Protein AF-A0A180FXD2-F1 (afdb_monomer)

pLDDT: mean 93.01, std 8.48, range [53.62, 98.19]

Sequence (73 aa):
MGLGKTLTTLAHILSTSDSAVQFHWADWIQRSAATLVICPLATLSNWEAKIRLHFEENTITYQVFHGASRKQC

Foldseek 3Di:
DPPCVLVVVVVVLLVCLVVLVVVCVVPVPPGHSDDDDDDDPVCPVVSVVSCVPPHDPPSDDDADCDDPSVPVD

Structure (mmCIF, N/CA/C/O backbone):
data_AF-A0A180FXD2-F1
#
_entry.id   AF-A0A180FXD2-F1
#
loop_
_atom_site.group_PDB
_atom_site.id
_atom_site.type_symbol
_atom_site.label_atom_id
_atom_site.label_alt_id
_atom_site.label_comp_id
_atom_site.label_asym_id
_atom_site.label_entity_id
_atom_site.label_seq_id
_atom_site.pdbx_PDB_ins_code
_atom_site.Cartn_x
_atom_site.Cartn_y
_atom_site.Cartn_z
_atom_site.occupancy
_atom_site.B_iso_or_equiv
_atom_site.auth_seq_id
_atom_site.auth_comp_id
_atom_site.auth_asym_id
_atom_site.auth_atom_id
_atom_site.pdbx_PDB_model_num
ATOM 1 N N . MET A 1 1 ? -13.839 9.606 2.305 1.00 55.75 1 MET A N 1
ATOM 2 C CA . MET A 1 1 ? -14.723 9.855 1.136 1.00 55.75 1 MET A CA 1
ATOM 3 C C . MET A 1 1 ? -14.799 8.594 0.280 1.00 55.75 1 MET A C 1
ATOM 5 O O . MET A 1 1 ? -13.787 8.208 -0.309 1.00 55.75 1 MET A O 1
ATOM 9 N N . GLY A 1 2 ? -15.964 7.939 0.306 1.00 82.69 2 GLY A N 1
ATOM 10 C CA . GLY A 1 2 ? -16.210 6.499 0.108 1.00 82.69 2 GLY A CA 1
ATOM 11 C C . GLY A 1 2 ? -16.060 5.892 -1.290 1.00 82.69 2 GLY A C 1
ATOM 12 O O . GLY A 1 2 ? -16.595 4.822 -1.524 1.00 82.69 2 GLY A O 1
ATOM 13 N N . LEU A 1 3 ? -15.298 6.502 -2.198 1.00 91.00 3 LEU A N 1
ATOM 14 C CA . LEU A 1 3 ? -15.043 5.960 -3.546 1.00 91.00 3 LEU A CA 1
ATOM 15 C C . LEU A 1 3 ? -14.060 4.770 -3.567 1.00 91.00 3 LEU A C 1
ATOM 17 O O . LEU A 1 3 ? -13.381 4.549 -4.558 1.00 91.00 3 LEU A O 1
ATOM 21 N N . GLY A 1 4 ? -13.868 4.071 -2.447 1.00 91.62 4 GLY A N 1
ATOM 22 C CA . GLY A 1 4 ? -13.005 2.884 -2.404 1.00 91.62 4 GLY A CA 1
ATOM 23 C C . GLY A 1 4 ? -11.503 3.111 -2.621 1.00 91.62 4 GLY A C 1
ATOM 24 O O . GLY A 1 4 ? -10.776 2.133 -2.695 1.00 91.62 4 GLY A O 1
ATOM 25 N N . LYS A 1 5 ? -11.008 4.357 -2.655 1.00 94.50 5 LYS A N 1
ATOM 26 C CA . LYS A 1 5 ? -9.602 4.682 -2.988 1.00 94.50 5 LYS A CA 1
ATOM 27 C C . LYS A 1 5 ? -8.554 3.822 -2.277 1.00 94.50 5 LYS A C 1
ATOM 29 O O . LYS A 1 5 ? -7.648 3.342 -2.931 1.00 94.50 5 LYS A O 1
ATOM 34 N N . THR A 1 6 ? -8.690 3.597 -0.969 1.00 95.12 6 THR A N 1
ATOM 35 C CA . THR A 1 6 ? -7.766 2.731 -0.216 1.00 95.12 6 THR A CA 1
ATOM 36 C C . THR A 1 6 ? -7.714 1.320 -0.795 1.00 95.12 6 THR A C 1
ATOM 38 O O . THR A 1 6 ? -6.633 0.786 -1.001 1.00 95.12 6 THR A O 1
ATOM 41 N N . LEU A 1 7 ? -8.873 0.732 -1.105 1.00 95.50 7 LEU A N 1
ATOM 42 C CA . LEU A 1 7 ? -8.949 -0.599 -1.698 1.00 95.50 7 LEU A CA 1
ATOM 43 C C . LEU A 1 7 ? -8.388 -0.603 -3.124 1.00 95.50 7 LEU A C 1
ATOM 45 O O . LEU A 1 7 ? -7.624 -1.497 -3.463 1.00 95.50 7 LEU A O 1
ATOM 49 N N . THR A 1 8 ? -8.699 0.417 -3.930 1.00 96.94 8 THR A N 1
ATOM 50 C CA . THR A 1 8 ? -8.128 0.571 -5.277 1.00 96.94 8 THR A CA 1
ATOM 51 C C . THR A 1 8 ? -6.605 0.687 -5.233 1.00 96.94 8 THR A C 1
ATOM 53 O O . THR A 1 8 ? -5.925 0.063 -6.039 1.00 96.94 8 THR A O 1
ATOM 56 N N . THR A 1 9 ? -6.052 1.435 -4.275 1.00 97.12 9 THR A N 1
ATOM 57 C CA . THR A 1 9 ? -4.603 1.542 -4.085 1.00 97.12 9 THR A CA 1
ATOM 58 C C . THR A 1 9 ? -3.994 0.206 -3.667 1.00 97.12 9 THR A C 1
ATOM 60 O O . THR A 1 9 ? -2.995 -0.191 -4.252 1.00 97.12 9 THR A O 1
ATOM 63 N N . LEU A 1 10 ? -4.593 -0.514 -2.713 1.00 97.06 10 LEU A N 1
ATOM 64 C CA . LEU A 1 10 ? -4.106 -1.838 -2.298 1.00 97.06 10 LEU A CA 1
ATOM 65 C C . LEU A 1 10 ? -4.139 -2.850 -3.452 1.00 97.06 10 LEU A C 1
ATOM 67 O O . LEU A 1 10 ? -3.163 -3.562 -3.669 1.00 97.06 10 LEU A O 1
ATOM 71 N N . ALA A 1 11 ? -5.225 -2.867 -4.228 1.00 97.00 11 ALA A N 1
ATOM 72 C CA . ALA A 1 11 ? -5.336 -3.701 -5.420 1.00 97.00 11 ALA A CA 1
ATOM 73 C C . ALA A 1 11 ? -4.275 -3.336 -6.467 1.00 97.00 11 ALA A C 1
ATOM 75 O O . ALA A 1 11 ? -3.681 -4.224 -7.069 1.00 97.00 11 ALA A O 1
ATOM 76 N N . HIS A 1 12 ? -3.995 -2.041 -6.649 1.00 97.88 12 HIS A N 1
ATOM 77 C CA . HIS A 1 12 ? -2.946 -1.600 -7.559 1.00 97.88 12 HIS A CA 1
ATOM 78 C C . HIS A 1 12 ? -1.560 -2.069 -7.102 1.00 97.88 12 HIS A C 1
ATOM 80 O O . HIS A 1 12 ? -0.851 -2.673 -7.900 1.00 97.88 12 HIS A O 1
ATOM 86 N N . ILE A 1 13 ? -1.222 -1.881 -5.819 1.00 97.50 13 ILE A N 1
ATOM 87 C CA . ILE A 1 13 ? 0.041 -2.351 -5.226 1.00 97.50 13 ILE A CA 1
ATOM 88 C C . ILE A 1 13 ? 0.228 -3.846 -5.491 1.00 97.50 13 ILE A C 1
ATOM 90 O O . ILE A 1 13 ? 1.275 -4.245 -5.999 1.00 97.50 13 ILE A O 1
ATOM 94 N N . LEU A 1 14 ? -0.804 -4.648 -5.210 1.00 97.00 14 LEU A N 1
ATOM 95 C CA . LEU A 1 14 ? -0.775 -6.090 -5.442 1.00 97.00 14 LEU A CA 1
ATOM 96 C C . LEU A 1 14 ? -0.620 -6.427 -6.932 1.00 97.00 14 LEU A C 1
ATOM 98 O O . LEU A 1 14 ? 0.206 -7.257 -7.283 1.00 97.00 14 LEU A O 1
ATOM 102 N N . SER A 1 15 ? -1.345 -5.745 -7.824 1.00 97.75 15 SER A N 1
ATOM 103 C CA . SER A 1 15 ? -1.250 -5.984 -9.275 1.00 97.75 15 SER A CA 1
ATOM 104 C C . SER A 1 15 ? 0.125 -5.657 -9.871 1.00 97.75 15 SER A C 1
ATOM 106 O O . SER A 1 15 ? 0.450 -6.122 -10.959 1.00 97.75 15 SER A O 1
ATOM 108 N N . THR A 1 16 ? 0.927 -4.847 -9.175 1.00 98.00 16 THR A N 1
ATOM 109 C CA . THR A 1 16 ? 2.262 -4.419 -9.614 1.00 98.00 16 THR A CA 1
ATOM 110 C C . THR A 1 16 ? 3.396 -5.038 -8.796 1.00 98.00 16 THR A C 1
ATOM 112 O O . THR A 1 16 ? 4.541 -4.604 -8.938 1.00 98.00 16 THR A O 1
ATOM 115 N N . SER A 1 17 ? 3.121 -6.032 -7.940 1.00 96.50 17 SER A N 1
ATOM 116 C CA . SER A 1 17 ? 4.143 -6.638 -7.073 1.00 96.50 17 SER A CA 1
ATOM 117 C C . SER A 1 17 ? 5.292 -7.252 -7.874 1.00 96.50 17 SER A C 1
ATOM 119 O O . SER A 1 17 ? 6.455 -7.040 -7.536 1.00 96.50 17 SER A O 1
ATOM 121 N N . ASP A 1 18 ? 4.991 -7.923 -8.986 1.00 97.25 18 ASP A N 1
ATOM 122 C CA . ASP A 1 18 ? 6.008 -8.523 -9.859 1.00 97.25 18 ASP A CA 1
ATOM 123 C C . ASP A 1 18 ? 6.911 -7.461 -10.499 1.00 97.25 18 ASP A C 1
ATOM 125 O O . ASP A 1 18 ? 8.130 -7.627 -10.568 1.00 97.25 18 ASP A O 1
ATOM 129 N N . SER A 1 19 ? 6.342 -6.319 -10.894 1.00 98.19 19 SER A N 1
ATOM 130 C CA . SER A 1 19 ? 7.110 -5.180 -11.410 1.00 98.19 19 SER A CA 1
ATOM 131 C C . SER A 1 19 ? 8.034 -4.586 -10.344 1.00 98.19 19 SER A C 1
ATOM 133 O O . SER A 1 19 ? 9.164 -4.206 -10.652 1.00 98.19 19 SER A O 1
ATOM 135 N N . ALA A 1 20 ? 7.593 -4.529 -9.083 1.00 97.62 20 ALA A N 1
ATOM 136 C CA . ALA A 1 20 ? 8.429 -4.073 -7.972 1.00 97.62 20 ALA A CA 1
ATOM 137 C C . ALA A 1 20 ? 9.598 -5.040 -7.711 1.00 97.62 20 ALA A C 1
ATOM 139 O O . ALA A 1 20 ? 10.726 -4.607 -7.467 1.00 97.62 20 ALA A O 1
ATOM 140 N N . VAL A 1 21 ? 9.355 -6.347 -7.843 1.00 97.50 21 VAL A N 1
ATOM 141 C CA . VAL A 1 21 ? 10.401 -7.375 -7.776 1.00 97.50 21 VAL A CA 1
ATOM 142 C C . VAL A 1 21 ? 11.406 -7.198 -8.918 1.00 97.50 21 VAL A C 1
ATOM 144 O O . VAL A 1 21 ? 12.608 -7.161 -8.665 1.00 97.50 21 VAL A O 1
ATOM 147 N N . GLN A 1 22 ? 10.955 -6.999 -10.158 1.00 98.06 22 GLN A N 1
ATOM 148 C CA . GLN A 1 22 ? 11.850 -6.716 -11.291 1.00 98.06 22 GLN A CA 1
ATOM 149 C C . GLN A 1 22 ? 12.674 -5.435 -11.083 1.00 98.06 22 GLN A C 1
ATOM 151 O O . GLN A 1 22 ? 13.874 -5.416 -11.368 1.00 98.06 22 GLN A O 1
ATOM 156 N N . PHE A 1 23 ? 12.056 -4.379 -10.544 1.00 97.19 23 PHE A N 1
ATOM 157 C CA . PHE A 1 23 ? 12.744 -3.133 -10.205 1.00 97.19 23 PHE A CA 1
ATOM 158 C C . PHE A 1 23 ? 13.861 -3.355 -9.177 1.00 97.19 23 PHE A C 1
ATOM 160 O O . PHE A 1 23 ? 14.960 -2.819 -9.353 1.00 97.19 23 PHE A O 1
ATOM 167 N N . HIS A 1 24 ? 13.600 -4.171 -8.150 1.00 97.94 24 HIS A N 1
ATOM 168 C CA . HIS A 1 24 ? 14.599 -4.583 -7.167 1.00 97.94 24 HIS A CA 1
ATOM 169 C C . HIS A 1 24 ? 15.746 -5.364 -7.814 1.00 97.94 24 HIS A C 1
ATOM 171 O O . HIS A 1 24 ? 16.898 -4.990 -7.630 1.00 97.94 24 HIS A O 1
ATOM 177 N N . TRP A 1 25 ? 15.458 -6.381 -8.631 1.00 97.94 25 TRP A N 1
ATOM 178 C CA . TRP A 1 25 ? 16.499 -7.207 -9.259 1.00 97.94 25 TRP A CA 1
ATOM 179 C C . TRP A 1 25 ? 17.450 -6.430 -10.172 1.00 97.94 25 TRP A C 1
ATOM 181 O O . TRP A 1 25 ? 18.611 -6.813 -10.310 1.00 97.94 25 TRP A O 1
ATOM 191 N N . ALA A 1 26 ? 16.993 -5.328 -10.768 1.00 97.56 26 ALA A N 1
ATOM 192 C CA . ALA A 1 26 ? 17.838 -4.483 -11.607 1.00 97.56 26 ALA A CA 1
ATOM 193 C C . ALA A 1 26 ? 18.948 -3.742 -10.827 1.00 97.56 26 ALA A C 1
ATOM 195 O O . ALA A 1 26 ? 19.953 -3.375 -11.431 1.00 97.56 26 ALA A O 1
ATOM 196 N N . ASP A 1 27 ? 18.781 -3.511 -9.520 1.00 97.25 27 ASP A N 1
ATOM 197 C CA . ASP A 1 27 ? 19.824 -2.995 -8.617 1.00 97.25 27 ASP A CA 1
ATOM 198 C C . ASP A 1 27 ? 19.467 -3.346 -7.164 1.00 97.25 27 ASP A C 1
ATOM 200 O O . ASP A 1 27 ? 18.964 -2.528 -6.391 1.00 97.25 27 ASP A O 1
ATOM 204 N N . TRP A 1 28 ? 19.698 -4.605 -6.805 1.00 95.44 28 TRP A N 1
ATOM 205 C CA . TRP A 1 28 ? 19.263 -5.178 -5.530 1.00 95.44 28 TRP A CA 1
ATOM 206 C C . TRP A 1 28 ? 19.997 -4.611 -4.305 1.00 95.44 28 TRP A C 1
ATOM 208 O O . TRP A 1 28 ? 19.559 -4.833 -3.178 1.00 95.44 28 TRP A O 1
ATOM 218 N N . ILE A 1 29 ? 21.087 -3.862 -4.513 1.00 97.00 29 ILE A N 1
ATOM 219 C CA . ILE A 1 29 ? 21.835 -3.194 -3.441 1.00 97.00 29 ILE A CA 1
ATOM 220 C C . ILE A 1 29 ? 21.132 -1.896 -3.033 1.00 97.00 29 ILE A C 1
ATOM 222 O O . ILE A 1 29 ? 21.064 -1.587 -1.843 1.00 97.00 29 ILE A O 1
ATOM 226 N N . GLN A 1 30 ? 20.619 -1.125 -3.999 1.00 96.88 30 GLN A N 1
ATOM 227 C CA . GLN A 1 30 ? 20.036 0.197 -3.726 1.00 96.88 30 GLN A CA 1
ATOM 228 C C . GLN A 1 30 ? 18.511 0.258 -3.832 1.00 96.88 30 GLN A C 1
ATOM 230 O O . GLN A 1 30 ? 17.907 1.246 -3.407 1.00 96.88 30 GLN A O 1
ATOM 235 N N . ARG A 1 31 ? 17.865 -0.764 -4.396 1.00 96.94 31 ARG A N 1
ATOM 236 C CA . ARG A 1 31 ? 16.414 -0.778 -4.626 1.00 96.94 31 ARG A CA 1
ATOM 237 C C . ARG A 1 31 ? 15.725 -1.781 -3.723 1.00 96.94 31 ARG A C 1
ATOM 239 O O . ARG A 1 31 ? 16.277 -2.823 -3.402 1.00 96.94 31 ARG A O 1
ATOM 246 N N . SER A 1 32 ? 14.480 -1.490 -3.367 1.00 96.00 32 SER A N 1
ATOM 247 C CA . SER A 1 32 ? 13.601 -2.400 -2.631 1.00 96.00 32 SER A CA 1
ATOM 248 C C . SER A 1 32 ? 12.402 -2.784 -3.492 1.00 96.00 32 SER A C 1
ATOM 250 O O . SER A 1 32 ? 11.935 -1.974 -4.291 1.00 96.00 32 SER A O 1
ATOM 252 N N . ALA A 1 33 ? 11.894 -4.004 -3.302 1.00 97.00 33 ALA A N 1
ATOM 253 C CA . ALA A 1 33 ? 10.627 -4.450 -3.882 1.00 97.00 33 ALA A CA 1
ATOM 254 C C . ALA A 1 33 ? 9.406 -4.002 -3.049 1.00 97.00 33 ALA A C 1
ATOM 256 O O . ALA A 1 33 ? 8.264 -4.199 -3.461 1.00 97.00 33 ALA A O 1
ATOM 257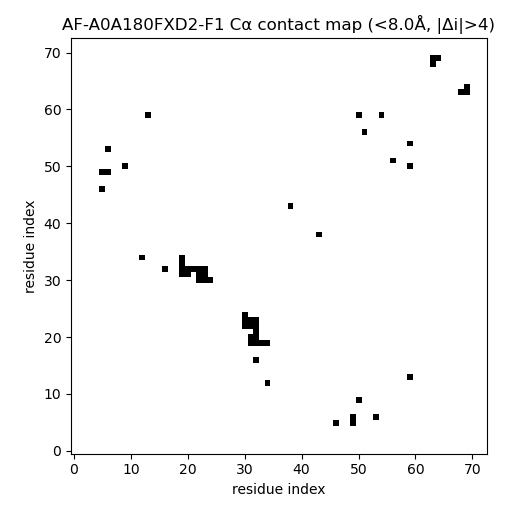 N N . ALA A 1 34 ? 9.622 -3.416 -1.866 1.00 96.56 34 ALA A N 1
ATOM 258 C CA . ALA A 1 34 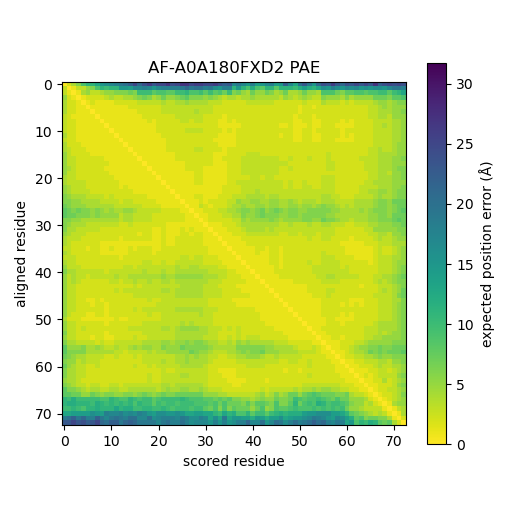? 8.544 -2.955 -0.999 1.00 96.56 34 ALA A CA 1
ATOM 259 C C . ALA A 1 34 ? 7.928 -1.638 -1.497 1.00 96.56 34 ALA A C 1
ATOM 261 O O . ALA A 1 34 ? 8.626 -0.742 -1.972 1.00 96.56 34 ALA A O 1
ATOM 262 N N . THR A 1 35 ? 6.616 -1.484 -1.303 1.00 97.44 35 THR A N 1
ATOM 263 C CA . THR A 1 35 ? 5.912 -0.217 -1.544 1.00 97.44 35 THR A CA 1
ATOM 264 C C . THR A 1 35 ? 5.717 0.547 -0.237 1.00 97.44 35 THR A C 1
ATOM 266 O O . THR A 1 35 ? 5.140 0.022 0.715 1.00 97.44 35 THR A O 1
ATOM 269 N N . LEU A 1 36 ? 6.152 1.810 -0.194 1.00 96.88 36 LEU A N 1
ATOM 270 C CA . LEU A 1 36 ? 5.933 2.698 0.948 1.00 96.88 36 LEU A CA 1
ATOM 271 C C . LEU A 1 36 ? 4.599 3.444 0.809 1.00 96.88 36 LEU A C 1
ATOM 273 O O . LEU A 1 36 ? 4.414 4.237 -0.112 1.00 96.88 36 LEU A O 1
ATOM 277 N N . VAL A 1 37 ? 3.699 3.248 1.772 1.00 96.12 37 VAL A N 1
ATOM 278 C CA . VAL A 1 37 ? 2.449 4.009 1.887 1.00 96.12 37 VAL A CA 1
ATOM 279 C C . VAL A 1 37 ? 2.547 4.965 3.071 1.00 96.12 37 VAL A C 1
ATOM 281 O O . VAL A 1 37 ? 2.664 4.540 4.218 1.00 96.12 37 VAL A O 1
ATOM 284 N N . ILE A 1 38 ? 2.467 6.269 2.802 1.00 96.38 38 ILE A N 1
ATOM 285 C CA . ILE A 1 38 ? 2.456 7.312 3.835 1.00 96.38 38 ILE A CA 1
ATOM 286 C C . ILE A 1 38 ? 1.013 7.763 4.056 1.00 96.38 38 ILE A C 1
ATOM 288 O O . ILE A 1 38 ? 0.308 8.111 3.109 1.00 96.38 38 ILE A O 1
ATOM 292 N N . CYS A 1 39 ? 0.566 7.780 5.311 1.00 95.25 39 CYS A N 1
ATOM 293 C CA . CYS A 1 39 ? -0.775 8.230 5.667 1.00 95.25 39 CYS A CA 1
ATOM 294 C C . CYS A 1 39 ? -0.799 8.946 7.031 1.00 95.25 39 CYS A C 1
ATOM 296 O O . CYS A 1 39 ? 0.093 8.732 7.856 1.00 95.25 39 CYS A O 1
ATOM 298 N N . PRO A 1 40 ? -1.809 9.797 7.303 1.00 96.56 40 PRO A N 1
ATOM 299 C CA . PRO A 1 40 ? -2.030 10.334 8.642 1.00 96.56 40 PRO A CA 1
ATOM 300 C C . PRO A 1 40 ? -2.266 9.212 9.657 1.00 96.56 40 PRO A C 1
ATOM 302 O O . PRO A 1 40 ? -2.991 8.258 9.360 1.00 96.56 40 PRO A O 1
ATOM 305 N N . LEU A 1 41 ? -1.747 9.370 10.880 1.00 94.62 41 LEU A N 1
ATOM 306 C CA . LEU A 1 41 ? -1.872 8.367 11.948 1.00 94.62 41 LEU A CA 1
ATOM 307 C C . LEU A 1 41 ? -3.328 7.942 12.195 1.00 94.62 41 LEU A C 1
ATOM 309 O O . LEU A 1 41 ? -3.613 6.757 12.332 1.00 94.62 41 LEU A O 1
ATOM 313 N N . ALA A 1 42 ? -4.262 8.897 12.155 1.00 95.12 42 ALA A N 1
ATOM 314 C CA . ALA A 1 42 ? -5.694 8.649 12.328 1.00 95.12 42 ALA A CA 1
ATOM 315 C C . ALA A 1 42 ? -6.304 7.699 11.276 1.00 95.12 42 ALA A C 1
ATOM 317 O O . ALA A 1 42 ? -7.412 7.207 11.464 1.00 95.12 42 ALA A O 1
ATOM 318 N N . THR A 1 43 ? -5.610 7.446 10.163 1.00 94.75 43 THR A N 1
ATOM 319 C CA . THR A 1 43 ? -6.083 6.567 9.083 1.00 94.75 43 THR A CA 1
ATOM 320 C C . THR A 1 43 ? -5.391 5.208 9.052 1.00 94.75 43 THR A C 1
ATOM 322 O O . THR A 1 43 ? -5.828 4.337 8.303 1.00 94.75 43 THR A O 1
ATOM 325 N N . LEU A 1 44 ? -4.353 4.998 9.866 1.00 94.88 44 LEU A N 1
ATOM 326 C CA . LEU A 1 44 ? -3.514 3.799 9.830 1.00 94.88 44 LEU A CA 1
ATOM 327 C C . LEU A 1 44 ? -4.317 2.523 10.105 1.00 94.88 44 LEU A C 1
ATOM 329 O O . LEU A 1 44 ? -4.287 1.590 9.308 1.00 94.88 44 LEU A O 1
ATOM 333 N N . SER A 1 45 ? -5.120 2.520 11.168 1.00 94.31 45 SER A N 1
ATOM 334 C CA . SER A 1 45 ? -5.970 1.375 11.520 1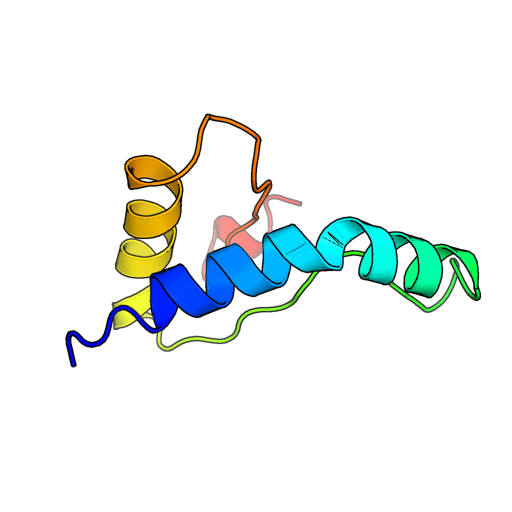.00 94.31 45 SER A CA 1
ATOM 335 C C . SER A 1 45 ? -6.997 1.044 10.430 1.00 94.31 45 SER A C 1
ATOM 337 O O . SER A 1 45 ? -7.341 -0.120 10.227 1.00 94.31 45 SER A O 1
ATOM 339 N N . ASN A 1 46 ? -7.459 2.052 9.681 1.00 94.06 46 ASN A N 1
ATOM 340 C CA . ASN A 1 46 ? -8.352 1.852 8.542 1.00 94.06 46 ASN A CA 1
ATOM 341 C C . ASN A 1 46 ? -7.637 1.167 7.363 1.00 94.06 46 ASN A C 1
ATOM 343 O O . ASN A 1 46 ? -8.268 0.370 6.671 1.00 94.06 46 ASN A O 1
ATOM 347 N N . TRP A 1 47 ? -6.344 1.423 7.138 1.00 95.69 47 TRP A N 1
ATOM 348 C CA . TRP A 1 47 ? -5.565 0.677 6.141 1.00 95.69 47 TRP A CA 1
ATOM 349 C C . TRP A 1 47 ? -5.448 -0.800 6.519 1.00 95.69 47 TRP A C 1
ATOM 351 O O . TRP A 1 47 ? -5.790 -1.661 5.711 1.00 95.69 47 TRP A O 1
ATOM 361 N N . GLU A 1 48 ? -5.061 -1.091 7.761 1.00 95.06 48 GLU A N 1
ATOM 362 C CA . GLU A 1 48 ? -4.937 -2.470 8.250 1.00 95.06 48 GLU A CA 1
ATOM 363 C C . GLU A 1 48 ? -6.269 -3.225 8.186 1.00 95.06 48 GLU A C 1
ATOM 365 O O . GLU A 1 48 ? -6.328 -4.367 7.732 1.00 95.06 48 GLU A O 1
ATOM 370 N N . ALA A 1 49 ? -7.364 -2.572 8.587 1.00 95.19 49 ALA A N 1
ATOM 371 C CA . ALA A 1 49 ? -8.699 -3.148 8.486 1.00 95.19 49 ALA A CA 1
ATOM 372 C C . ALA A 1 49 ? -9.077 -3.460 7.031 1.00 95.19 49 ALA A C 1
ATOM 374 O O . ALA A 1 49 ? -9.659 -4.509 6.768 1.00 95.19 49 ALA A O 1
ATOM 375 N N . LYS A 1 50 ? -8.731 -2.589 6.073 1.00 95.81 50 LYS A N 1
ATOM 376 C CA . LYS A 1 50 ? -9.011 -2.832 4.652 1.00 95.81 50 LYS A CA 1
ATOM 377 C C . LYS A 1 50 ? -8.202 -3.985 4.069 1.00 95.81 50 LYS A C 1
ATOM 379 O O . LYS A 1 50 ? -8.761 -4.712 3.255 1.00 95.81 50 LYS A O 1
ATOM 384 N N . ILE A 1 51 ? -6.958 -4.179 4.504 1.00 96.06 51 ILE A N 1
ATOM 385 C CA . ILE A 1 51 ? -6.161 -5.351 4.117 1.00 96.06 51 ILE A CA 1
ATOM 386 C C . ILE A 1 51 ? -6.824 -6.624 4.661 1.00 96.06 51 ILE A C 1
ATOM 388 O O . ILE A 1 51 ? -7.185 -7.498 3.881 1.00 96.06 51 ILE A O 1
ATOM 392 N N . ARG A 1 52 ? -7.093 -6.683 5.974 1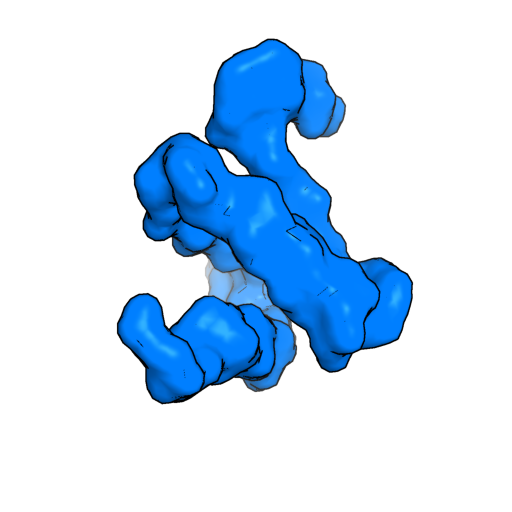.00 95.44 52 ARG A N 1
ATOM 393 C CA . ARG A 1 52 ? -7.683 -7.868 6.627 1.00 95.44 52 ARG A CA 1
ATOM 394 C C . ARG A 1 52 ? -9.074 -8.249 6.109 1.00 95.44 52 ARG A C 1
ATOM 396 O O . ARG A 1 52 ? -9.425 -9.418 6.130 1.00 95.44 52 ARG A O 1
ATOM 403 N N . LEU A 1 53 ? -9.889 -7.273 5.703 1.00 96.44 53 LEU A N 1
ATOM 404 C CA . LEU A 1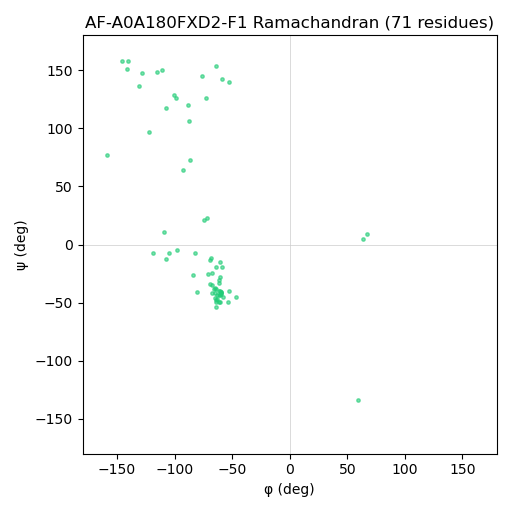 53 ? -11.272 -7.518 5.272 1.00 96.44 53 LEU A CA 1
ATOM 405 C C . LEU A 1 53 ? -11.408 -7.944 3.806 1.00 96.44 53 LEU A C 1
ATOM 407 O O . LEU A 1 53 ? -12.424 -8.536 3.456 1.00 96.44 53 LEU A O 1
ATOM 411 N N . HIS A 1 54 ? -10.465 -7.571 2.936 1.00 96.25 54 HIS A N 1
ATOM 412 C CA . HIS A 1 54 ? -10.634 -7.708 1.483 1.00 96.25 54 HIS A CA 1
ATOM 413 C C . HIS A 1 54 ? -9.608 -8.623 0.809 1.00 96.25 54 HIS A C 1
ATOM 415 O O . HIS A 1 54 ? -9.757 -8.896 -0.379 1.00 96.25 54 HIS A O 1
ATOM 421 N N . PHE A 1 55 ? -8.591 -9.085 1.534 1.00 95.62 55 PHE A N 1
ATOM 422 C CA . PHE A 1 55 ? -7.534 -9.939 1.000 1.00 95.62 55 PHE A CA 1
ATOM 423 C C . PHE A 1 55 ? -7.369 -11.177 1.878 1.00 95.62 55 PHE A C 1
ATOM 425 O O . PHE A 1 55 ? -7.555 -11.108 3.093 1.00 95.62 55 PHE A O 1
ATOM 432 N N . GLU A 1 56 ? -7.004 -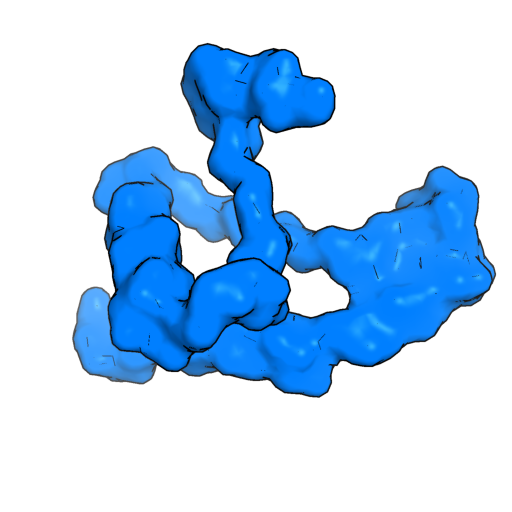12.300 1.259 1.00 95.38 56 GLU A N 1
ATOM 433 C CA . GLU A 1 56 ? -6.628 -13.509 1.990 1.00 95.38 56 GLU A CA 1
ATOM 434 C C . GLU A 1 56 ? -5.357 -13.257 2.809 1.00 95.38 56 GLU A C 1
ATOM 436 O O . GLU A 1 56 ? -4.523 -12.407 2.460 1.00 95.38 56 GLU A O 1
ATOM 441 N N . GLU A 1 57 ? -5.195 -14.002 3.902 1.00 90.38 57 GLU A N 1
ATOM 442 C CA . GLU A 1 57 ? -4.015 -13.893 4.757 1.00 90.38 57 GLU A CA 1
ATOM 443 C C . GLU A 1 57 ? -2.723 -14.040 3.940 1.00 90.38 57 GLU A C 1
ATOM 445 O O . GLU A 1 57 ? -2.627 -14.859 3.031 1.00 90.38 57 GLU A O 1
ATOM 450 N N . ASN A 1 58 ? -1.716 -13.226 4.267 1.00 88.81 58 ASN A N 1
ATOM 451 C CA . ASN A 1 58 ? -0.402 -13.196 3.610 1.00 88.81 58 ASN A CA 1
ATOM 452 C C . ASN A 1 58 ? -0.388 -12.787 2.123 1.00 88.81 58 ASN A C 1
ATOM 454 O O . ASN A 1 58 ? 0.685 -12.762 1.527 1.00 88.81 58 ASN A O 1
ATOM 458 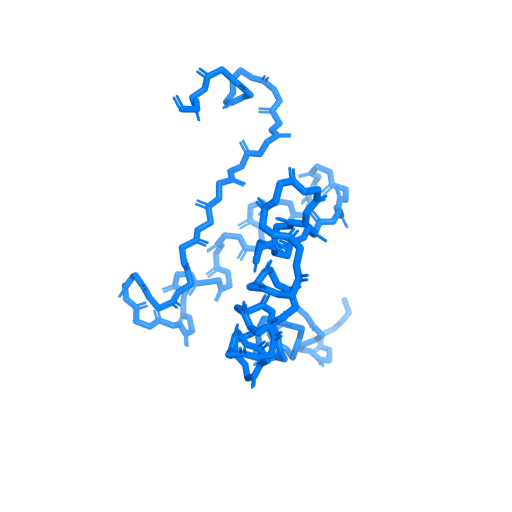N N . THR A 1 59 ? -1.521 -12.385 1.532 1.00 93.38 59 THR A N 1
ATOM 459 C CA . THR A 1 59 ? -1.541 -11.840 0.157 1.00 93.38 59 THR A CA 1
ATOM 460 C C . THR A 1 59 ? -0.771 -10.521 0.062 1.00 93.38 59 THR A C 1
ATOM 462 O O . THR A 1 59 ? -0.042 -10.274 -0.894 1.00 93.38 59 THR A O 1
ATOM 465 N N . ILE A 1 60 ? -0.938 -9.653 1.063 1.00 94.06 60 ILE A N 1
ATOM 466 C CA . ILE A 1 60 ? -0.206 -8.391 1.187 1.00 94.06 60 ILE A CA 1
ATOM 467 C C . ILE A 1 60 ? 0.523 -8.417 2.526 1.00 94.06 60 ILE A C 1
ATOM 469 O O . ILE A 1 60 ? -0.055 -8.097 3.565 1.00 94.06 60 ILE A O 1
ATOM 473 N N . THR A 1 61 ? 1.799 -8.792 2.505 1.00 93.44 61 THR A N 1
ATOM 474 C CA . THR A 1 61 ? 2.670 -8.674 3.678 1.00 93.44 61 THR A CA 1
ATOM 475 C C . THR A 1 61 ? 3.004 -7.204 3.905 1.00 93.44 61 THR A C 1
ATOM 477 O O . THR A 1 61 ? 3.474 -6.519 2.997 1.00 93.44 61 THR A O 1
ATOM 480 N N . TYR A 1 62 ? 2.759 -6.702 5.114 1.00 94.25 62 TYR A N 1
ATOM 481 C CA . TYR A 1 62 ? 3.005 -5.303 5.455 1.00 94.25 62 TYR A CA 1
ATOM 482 C C . TYR A 1 62 ? 3.580 -5.159 6.864 1.00 94.25 62 TYR A C 1
ATOM 484 O O . TYR A 1 62 ? 3.393 -6.017 7.723 1.00 94.25 62 TYR A O 1
ATOM 492 N N . GLN A 1 63 ? 4.258 -4.037 7.105 1.00 93.50 63 GLN A N 1
ATOM 493 C CA . GLN A 1 63 ? 4.776 -3.667 8.417 1.00 93.50 63 GLN A CA 1
ATOM 494 C C . GLN A 1 63 ? 4.386 -2.226 8.742 1.00 93.50 63 GLN A C 1
ATOM 496 O O . GLN A 1 63 ? 4.472 -1.330 7.899 1.00 93.50 63 GLN A O 1
ATOM 501 N N . VAL A 1 64 ? 3.952 -1.995 9.981 1.00 93.94 64 VAL A N 1
ATOM 502 C CA . VAL A 1 64 ? 3.608 -0.659 10.469 1.00 93.94 64 VAL A CA 1
ATOM 503 C C . VAL A 1 64 ? 4.852 0.022 11.026 1.00 93.94 64 VAL A C 1
ATOM 505 O O . VAL A 1 64 ? 5.297 -0.258 12.137 1.00 93.94 64 VAL A O 1
ATOM 508 N N . PHE A 1 65 ? 5.381 0.987 10.277 1.00 93.06 65 PHE A N 1
ATOM 509 C CA . PHE A 1 65 ? 6.553 1.756 10.688 1.00 93.06 65 PHE A CA 1
ATOM 510 C C . PHE A 1 65 ? 6.168 3.055 11.421 1.00 93.06 65 PHE A C 1
ATOM 512 O O . PHE A 1 65 ? 6.415 4.169 10.958 1.00 93.06 65 PHE A O 1
ATOM 519 N N . HIS A 1 66 ? 5.532 2.925 12.588 1.00 91.50 66 HIS A N 1
ATOM 520 C CA . HIS A 1 66 ? 5.126 4.058 13.430 1.00 91.50 66 HIS A CA 1
ATOM 521 C C . HIS A 1 66 ? 5.312 3.760 14.928 1.00 91.50 66 HIS A C 1
ATOM 523 O O . HIS A 1 66 ? 5.236 2.615 15.363 1.00 91.50 66 HIS A O 1
ATOM 529 N N . GLY A 1 67 ? 5.556 4.799 15.736 1.00 89.25 67 GLY A N 1
ATOM 530 C CA . GLY A 1 67 ? 5.576 4.687 17.198 1.00 89.25 67 GLY A CA 1
ATOM 531 C C . GLY A 1 67 ? 6.609 3.683 17.721 1.00 89.25 67 GLY A C 1
ATOM 532 O O . GLY A 1 67 ? 7.767 3.704 17.289 1.00 89.25 67 GLY A O 1
ATOM 533 N N . ALA A 1 68 ? 6.184 2.836 18.665 1.00 84.62 68 ALA A N 1
ATOM 534 C CA . ALA A 1 68 ? 6.990 1.758 19.244 1.00 84.62 68 ALA A CA 1
ATOM 535 C C . ALA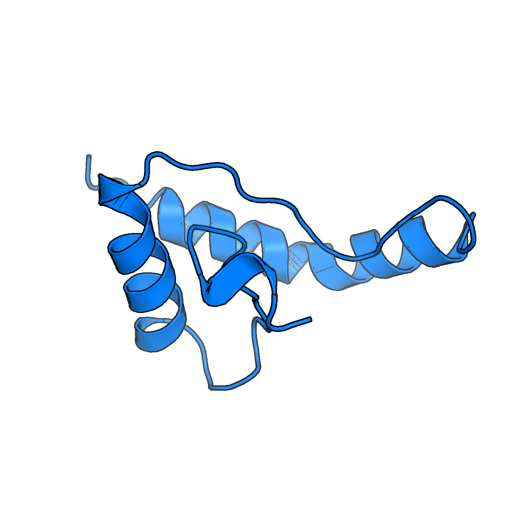 A 1 68 ? 7.238 0.597 18.260 1.00 84.62 68 ALA A C 1
ATOM 537 O O . ALA A 1 68 ? 8.270 -0.065 18.351 1.00 84.62 68 ALA A O 1
ATOM 538 N N . SER A 1 69 ? 6.353 0.407 17.276 1.00 80.69 69 SER A N 1
ATOM 539 C CA . SER A 1 69 ? 6.460 -0.647 16.257 1.00 80.69 69 SER A CA 1
ATOM 540 C C . SER A 1 69 ? 7.610 -0.433 15.272 1.00 80.69 69 SER A C 1
ATOM 542 O O . SER A 1 69 ? 8.021 -1.372 14.608 1.00 80.69 69 SER A O 1
ATOM 544 N N . ARG A 1 70 ? 8.228 0.758 15.235 1.00 80.81 70 ARG A N 1
ATOM 545 C CA . ARG A 1 70 ? 9.426 1.032 14.411 1.00 80.81 70 ARG A CA 1
ATOM 546 C C . ARG A 1 70 ? 10.630 0.135 14.712 1.00 80.81 70 ARG A C 1
ATOM 548 O O . ARG A 1 70 ? 11.558 0.102 13.918 1.00 80.81 70 ARG A O 1
ATOM 555 N N . LYS A 1 71 ? 10.660 -0.510 15.881 1.00 74.94 71 LYS A N 1
ATOM 556 C CA . LYS A 1 71 ? 11.757 -1.397 16.302 1.00 74.94 71 LYS A CA 1
ATOM 557 C C . LYS A 1 71 ? 11.470 -2.878 16.055 1.00 74.94 71 LYS A C 1
ATOM 559 O O . LYS A 1 71 ? 12.331 -3.702 16.335 1.00 74.94 71 LYS A O 1
ATOM 564 N N . GLN A 1 72 ? 10.268 -3.213 15.593 1.00 65.00 72 GLN A N 1
ATOM 565 C CA . GLN A 1 72 ? 9.919 -4.564 15.171 1.00 65.00 72 GLN A CA 1
ATOM 566 C C . GLN A 1 72 ? 10.329 -4.693 13.704 1.00 65.00 72 GLN A C 1
ATOM 568 O O . GLN A 1 72 ? 9.474 -4.611 12.832 1.00 65.00 72 GLN A O 1
ATOM 573 N N . CYS A 1 73 ? 11.635 -4.781 13.452 1.00 53.62 73 CYS A N 1
ATOM 574 C CA . CYS A 1 73 ? 12.194 -5.121 12.146 1.00 53.62 73 CYS A CA 1
ATOM 575 C C . CYS A 1 73 ? 12.673 -6.568 12.178 1.00 53.62 73 CYS A C 1
ATOM 577 O O . CYS A 1 73 ? 13.333 -6.927 13.180 1.00 53.62 73 CYS A O 1
#

Organism: Puccinia triticina (isolate 1-1 / race 1 (BBBD)) (NCBI:txid630390)

InterPro domains:
  IPR000330 SNF2, N-terminal domain [PF00176] (1-72)
  IPR027417 P-loop containing nucleoside triphosphate hydrolase [SSF52540] (1-70)
  IPR038718 SNF2-like, N-terminal domain superfamily [G3DSA:3.40.50.10810] (1-73)

Solvent-accessible surface area (backbone atoms only — not comparable to full-atom values): 4780 Å² total; per-residue (Å²): 130,90,79,49,56,70,59,56,50,53,52,49,53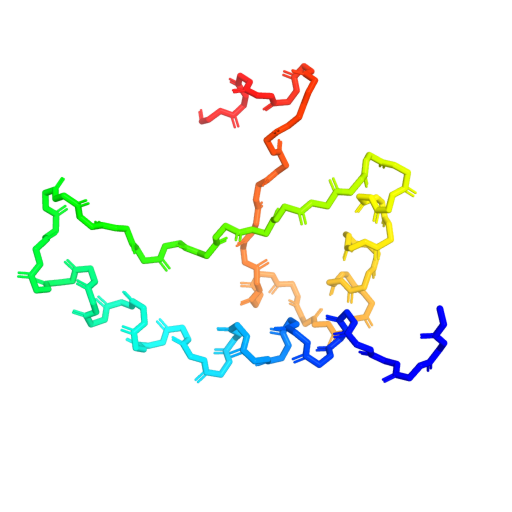,61,77,41,43,68,60,28,44,53,56,11,68,76,39,62,89,87,36,66,50,74,83,89,82,88,74,60,76,94,48,48,68,58,52,55,50,51,48,66,75,74,47,64,88,77,74,76,81,83,81,66,82,49,84,81,44,59,74,74,119

Secondary structure (DSSP, 8-state):
--S-HHHHHHHHHHHTHHHHHHHHHTTTTT--SPPP----HHHHHHHHHHHHHHS-TTSS-----SGGGGG--

Radius of gyration: 13.58 Å; Cα contacts (8 Å, |Δi|>4): 29; chains: 1; bounding box: 38×24×31 Å

Mean predicted aligned error: 3.79 Å